Protein AF-A0A257GYL4-F1 (afdb_monomer)

Nearest PDB structures (foldseek):
  7e22-assembly1_A  TM=4.628E-01  e=1.429E-01  Fusarium sp. FN080326
  3wjf-assembly1_B  TM=3.031E-01  e=1.085E-01  Arabidopsis thaliana
  3wje-assembly1_A  TM=2.862E-01  e=1.429E-01  Arabidopsis thaliana
  4ymy-assembly1_A-2  TM=2.656E-01  e=1.686E-01  Arabidopsis thaliana
  4qtq-assembly1_A  TM=5.260E-01  e=4.353E+00  Xanthomonas citri pv. citri str. 306

Structure (mmCIF, N/CA/C/O backbone):
data_AF-A0A257GYL4-F1
#
_entry.id   AF-A0A257GYL4-F1
#
loop_
_atom_site.group_PDB
_atom_site.id
_atom_site.type_symbol
_atom_site.label_atom_id
_atom_site.label_alt_id
_atom_site.label_comp_id
_atom_site.label_asym_id
_atom_site.label_entity_id
_atom_site.label_seq_id
_atom_site.pdbx_PDB_ins_code
_atom_site.Cartn_x
_atom_site.Cartn_y
_atom_site.Cartn_z
_atom_site.occupancy
_atom_site.B_iso_or_equiv
_atom_site.auth_seq_id
_atom_site.auth_comp_id
_atom_site.auth_asym_id
_atom_site.auth_atom_id
_atom_site.pdbx_PDB_model_num
ATOM 1 N N . MET A 1 1 ? 2.154 -8.981 1.157 1.00 51.81 1 MET A N 1
ATOM 2 C CA . MET A 1 1 ? 1.879 -9.555 -0.177 1.00 51.81 1 MET A CA 1
ATOM 3 C C . MET A 1 1 ? 2.506 -8.556 -1.171 1.00 51.81 1 MET A C 1
ATOM 5 O O . MET A 1 1 ? 3.189 -7.657 -0.693 1.00 51.81 1 MET A O 1
ATOM 9 N N . PHE A 1 2 ? 2.448 -8.717 -2.496 1.00 61.22 2 PHE A N 1
ATOM 10 C CA . PHE A 1 2 ? 3.054 -7.752 -3.443 1.00 61.22 2 PHE A CA 1
ATOM 11 C C . PHE A 1 2 ? 2.333 -7.791 -4.805 1.00 61.22 2 PHE A C 1
ATOM 13 O O . PHE A 1 2 ? 2.882 -8.128 -5.851 1.00 61.22 2 PHE A O 1
ATOM 20 N N . LEU A 1 3 ? 1.053 -7.444 -4.732 1.00 56.28 3 LEU A N 1
ATOM 21 C CA . LEU A 1 3 ? -0.034 -7.596 -5.692 1.00 56.28 3 LEU A CA 1
ATOM 22 C C . LEU A 1 3 ? -0.519 -9.047 -5.820 1.00 56.28 3 LEU A C 1
ATOM 24 O O . LEU A 1 3 ? 0.059 -9.884 -6.505 1.00 56.28 3 LEU A O 1
ATOM 28 N N . ASN A 1 4 ? -1.603 -9.282 -5.081 1.00 53.72 4 ASN A N 1
ATOM 29 C CA . ASN A 1 4 ? -2.454 -10.464 -4.960 1.00 53.72 4 ASN A CA 1
ATOM 30 C C . ASN A 1 4 ? -2.608 -11.332 -6.234 1.00 53.72 4 ASN A C 1
ATOM 32 O O . ASN A 1 4 ? -2.743 -10.806 -7.336 1.00 53.72 4 ASN A O 1
ATOM 36 N N . GLU A 1 5 ? -2.692 -12.657 -6.058 1.00 52.56 5 GLU A N 1
ATOM 37 C CA . GLU A 1 5 ? -3.144 -13.616 -7.089 1.00 52.56 5 GLU A CA 1
ATOM 38 C C . GLU A 1 5 ? -4.672 -13.840 -7.062 1.00 52.56 5 GLU A C 1
ATOM 40 O O . GLU A 1 5 ? -5.217 -14.578 -7.880 1.00 52.56 5 GLU A O 1
ATOM 45 N N . SER A 1 6 ? -5.387 -13.214 -6.121 1.00 48.09 6 SER A N 1
ATOM 46 C CA . SER A 1 6 ? -6.843 -13.317 -6.024 1.00 48.09 6 SER A CA 1
ATOM 47 C C . SER A 1 6 ? -7.527 -12.625 -7.215 1.00 48.09 6 SER A C 1
ATOM 49 O O . SER A 1 6 ? -7.267 -11.445 -7.466 1.00 48.09 6 SER A O 1
ATOM 51 N N . PRO A 1 7 ? -8.454 -13.304 -7.917 1.00 49.03 7 PRO A N 1
ATOM 52 C CA . PRO A 1 7 ? -9.047 -12.850 -9.180 1.00 49.03 7 PRO A CA 1
ATOM 53 C C . PRO A 1 7 ? -10.006 -11.648 -9.068 1.00 49.03 7 PRO A C 1
ATOM 55 O O . PRO A 1 7 ? -10.624 -11.276 -10.062 1.00 49.03 7 PRO A O 1
ATOM 58 N N . ILE A 1 8 ? -10.174 -11.050 -7.884 1.00 56.75 8 ILE A N 1
ATOM 59 C CA . ILE A 1 8 ? -11.209 -10.033 -7.625 1.00 56.75 8 ILE A CA 1
ATOM 60 C C . ILE A 1 8 ? -10.707 -8.599 -7.897 1.00 56.75 8 ILE A C 1
ATOM 62 O O . ILE A 1 8 ? -11.512 -7.714 -8.168 1.00 56.75 8 ILE A O 1
ATOM 66 N N . GLY A 1 9 ? -9.391 -8.353 -7.865 1.00 68.31 9 GLY A N 1
ATOM 67 C CA . GLY A 1 9 ? -8.815 -7.016 -8.066 1.00 68.31 9 GLY A CA 1
ATOM 68 C C . GLY A 1 9 ? -8.278 -6.779 -9.482 1.00 68.31 9 GLY A C 1
ATOM 69 O O . GLY A 1 9 ? -7.623 -7.647 -10.056 1.00 68.31 9 GLY A O 1
ATOM 70 N N . LEU A 1 10 ? -8.487 -5.575 -10.029 1.00 82.44 10 LEU A N 1
ATOM 71 C CA . LEU A 1 10 ? -7.956 -5.180 -11.346 1.00 82.44 10 LEU A CA 1
ATOM 72 C C . LEU A 1 10 ? -6.433 -4.991 -11.369 1.00 82.44 10 LEU A C 1
ATOM 74 O O . LEU A 1 10 ? -5.815 -5.089 -12.429 1.00 82.44 10 LEU A O 1
ATOM 78 N N . ASN A 1 11 ? -5.81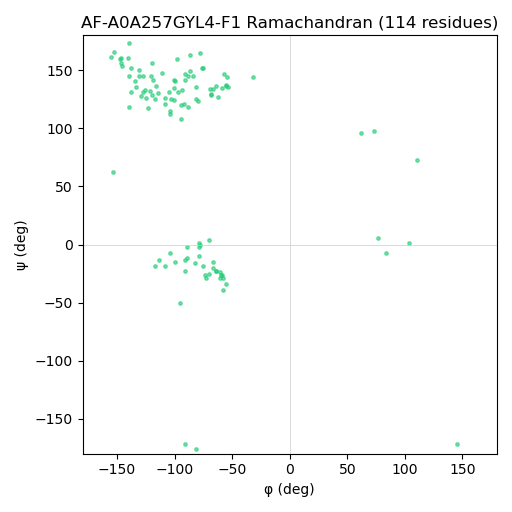7 -4.688 -10.225 1.00 86.19 11 ASN A N 1
ATOM 79 C CA . ASN A 1 11 ? -4.370 -4.522 -10.132 1.00 86.19 11 ASN A CA 1
ATOM 80 C C . ASN A 1 11 ? -3.714 -5.871 -9.840 1.00 86.19 11 ASN A C 1
ATOM 82 O O . AS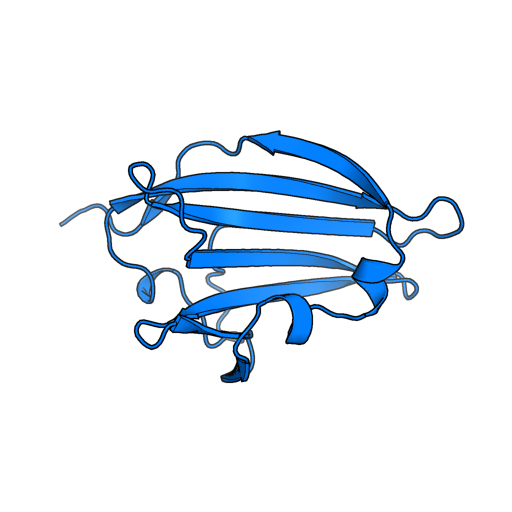N A 1 11 ? -3.942 -6.468 -8.788 1.00 86.19 11 ASN A O 1
ATOM 86 N N . GLN A 1 12 ? -2.866 -6.312 -10.764 1.00 82.25 12 GLN A N 1
ATOM 87 C CA . GLN A 1 12 ? -2.139 -7.574 -10.678 1.00 82.25 12 GLN A CA 1
ATOM 88 C C . GLN A 1 12 ? -0.638 -7.309 -10.695 1.00 82.25 12 GLN A C 1
ATOM 90 O O . GLN A 1 12 ? -0.184 -6.315 -11.264 1.00 82.25 12 GLN A O 1
ATOM 95 N N . LYS A 1 13 ? 0.157 -8.236 -10.154 1.00 83.50 13 LYS A N 1
ATOM 96 C CA . LYS A 1 13 ? 1.625 -8.151 -10.212 1.00 83.50 13 LYS A CA 1
ATOM 97 C C . LYS A 1 13 ? 2.150 -8.014 -11.647 1.00 83.50 13 LYS A C 1
ATOM 99 O O . LYS A 1 13 ? 3.112 -7.293 -11.876 1.00 83.50 13 LYS A O 1
ATOM 104 N N . ALA A 1 14 ? 1.476 -8.633 -12.619 1.00 83.69 14 ALA A N 1
ATOM 105 C CA . ALA A 1 14 ? 1.795 -8.515 -14.045 1.00 83.69 14 ALA A CA 1
ATOM 106 C C . ALA A 1 14 ? 1.564 -7.107 -14.632 1.00 83.69 14 ALA A C 1
ATOM 108 O O . ALA A 1 14 ? 2.040 -6.816 -15.724 1.00 83.69 14 ALA A O 1
ATOM 109 N N . SER A 1 15 ? 0.838 -6.228 -13.931 1.00 85.25 15 SER A N 1
ATOM 110 C CA . SER A 1 15 ? 0.672 -4.822 -14.321 1.00 85.25 15 SER A CA 1
ATOM 111 C C . SER A 1 15 ? 1.882 -3.951 -13.968 1.00 85.25 15 SER A C 1
ATOM 113 O O . SER A 1 15 ? 1.934 -2.796 -14.383 1.00 85.25 15 SER A O 1
ATOM 115 N N . LEU A 1 16 ? 2.835 -4.476 -13.192 1.00 88.31 16 LEU A N 1
ATOM 116 C CA . LEU A 1 16 ? 4.077 -3.788 -12.861 1.00 88.31 16 LEU A CA 1
ATOM 117 C C . LEU A 1 16 ? 5.152 -4.060 -13.910 1.00 88.31 16 LEU A C 1
ATOM 119 O O . LEU A 1 16 ? 5.274 -5.171 -14.428 1.00 88.31 16 LEU A O 1
ATOM 123 N N . SER A 1 17 ? 5.985 -3.052 -14.167 1.00 89.94 17 SER A N 1
ATOM 124 C CA . SER A 1 17 ? 7.188 -3.223 -14.981 1.00 89.94 17 SER A CA 1
ATOM 125 C C . SER A 1 17 ? 8.097 -4.289 -14.357 1.00 89.94 17 SER A C 1
ATOM 127 O O . SER A 1 17 ? 8.328 -4.230 -13.145 1.00 89.94 17 SER A O 1
ATOM 129 N N . PRO A 1 18 ? 8.642 -5.237 -15.139 1.00 91.19 18 PRO A N 1
ATOM 130 C CA . PRO A 1 18 ? 9.577 -6.229 -14.623 1.00 91.19 18 PRO A CA 1
ATOM 131 C C . PRO A 1 18 ? 10.800 -5.592 -13.958 1.00 91.19 18 PRO A C 1
ATOM 133 O O . PRO A 1 18 ? 11.278 -4.542 -14.389 1.00 91.19 18 PRO A O 1
ATOM 136 N N . GLY A 1 19 ? 11.325 -6.243 -12.923 1.00 92.50 19 GLY A N 1
ATOM 137 C CA . GLY A 1 19 ? 12.510 -5.791 -12.205 1.00 92.50 19 GLY A CA 1
ATOM 138 C C . GLY A 1 19 ? 12.469 -6.082 -10.711 1.00 92.50 19 GLY A C 1
ATOM 139 O O . GLY A 1 19 ? 11.597 -6.786 -10.199 1.00 92.50 19 GLY A O 1
ATOM 140 N N . LEU A 1 20 ? 13.449 -5.524 -10.006 1.00 94.62 20 LEU A N 1
ATOM 141 C CA . LEU A 1 20 ? 13.569 -5.632 -8.558 1.00 94.62 20 LEU A CA 1
ATOM 142 C C . LEU A 1 20 ? 12.908 -4.426 -7.891 1.00 94.62 20 LEU A C 1
ATOM 144 O O . LEU A 1 20 ? 13.144 -3.284 -8.286 1.00 94.62 20 LEU A O 1
ATOM 148 N N . TYR A 1 21 ? 12.100 -4.686 -6.874 1.00 95.25 21 TYR A N 1
ATOM 149 C CA . TYR A 1 21 ? 11.340 -3.690 -6.135 1.00 95.25 21 TYR A CA 1
ATOM 150 C C . TYR A 1 21 ? 11.768 -3.704 -4.678 1.00 95.25 21 TYR A C 1
ATOM 152 O O . TYR A 1 21 ? 11.999 -4.764 -4.096 1.00 95.25 21 TYR A O 1
ATOM 160 N N . ARG A 1 22 ? 11.843 -2.517 -4.086 1.00 96.25 22 ARG A N 1
ATOM 161 C CA . ARG A 1 22 ? 11.902 -2.363 -2.633 1.00 96.25 22 ARG A CA 1
ATOM 162 C C . ARG A 1 22 ? 10.509 -2.058 -2.110 1.00 96.25 22 ARG A C 1
ATOM 164 O O . ARG A 1 22 ? 9.664 -1.564 -2.862 1.00 96.25 22 ARG A O 1
ATOM 171 N N . GLY A 1 23 ? 10.297 -2.297 -0.827 1.00 95.88 23 GLY A N 1
ATOM 172 C CA . GLY A 1 23 ? 9.086 -1.844 -0.174 1.00 95.88 23 GLY A CA 1
ATOM 173 C C . GLY A 1 23 ? 9.301 -1.467 1.276 1.00 95.88 23 GLY A C 1
ATOM 174 O O . GLY A 1 23 ? 10.264 -1.902 1.906 1.00 95.88 23 GLY A O 1
ATOM 175 N N . THR A 1 24 ? 8.365 -0.681 1.781 1.00 96.94 24 THR A N 1
ATOM 176 C CA . THR A 1 24 ? 8.266 -0.301 3.186 1.00 96.94 24 THR A CA 1
ATOM 177 C C . THR A 1 24 ? 6.841 -0.575 3.633 1.00 96.94 24 THR A C 1
ATOM 179 O O . THR A 1 24 ? 5.895 -0.145 2.977 1.00 96.94 24 THR A O 1
ATOM 182 N N . ALA A 1 25 ? 6.678 -1.306 4.730 1.00 96.81 25 ALA A N 1
ATOM 183 C CA . ALA A 1 25 ? 5.390 -1.500 5.377 1.00 96.81 25 ALA A CA 1
ATOM 184 C C . ALA A 1 25 ? 5.273 -0.569 6.578 1.00 96.81 25 ALA A C 1
ATOM 186 O O . ALA A 1 25 ? 6.103 -0.621 7.478 1.00 96.81 25 ALA A O 1
ATOM 187 N N . THR A 1 26 ? 4.223 0.240 6.610 1.00 96.94 26 THR A N 1
ATOM 188 C CA . THR A 1 26 ? 3.864 1.060 7.765 1.00 96.94 26 THR A CA 1
ATOM 189 C C . THR A 1 26 ? 2.697 0.402 8.486 1.00 96.94 26 THR A C 1
ATOM 191 O O . THR A 1 26 ? 1.665 0.117 7.873 1.00 96.94 26 THR A O 1
ATOM 194 N N . VAL A 1 27 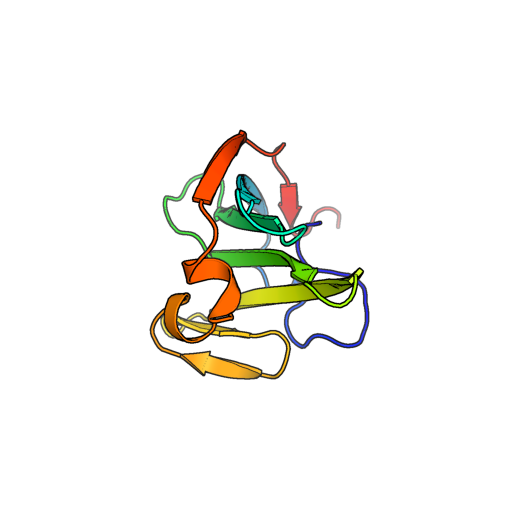? 2.864 0.141 9.780 1.00 96.12 27 VAL A N 1
ATOM 195 C CA . VAL A 1 27 ? 1.825 -0.430 10.641 1.00 96.12 27 VAL A CA 1
ATOM 196 C C . VAL A 1 27 ? 1.134 0.695 11.394 1.00 96.12 27 VAL A C 1
ATOM 198 O O . VAL A 1 27 ? 1.782 1.543 12.009 1.00 96.12 27 VAL A O 1
ATOM 201 N N . TYR A 1 28 ? -0.192 0.675 11.365 1.00 95.62 28 TYR A N 1
ATOM 202 C CA . TYR A 1 28 ? -1.060 1.635 12.023 1.00 95.62 28 TYR A CA 1
ATOM 203 C C . TYR A 1 28 ? -1.971 0.933 13.024 1.00 95.62 28 TYR A C 1
ATOM 205 O O . TYR A 1 28 ? -2.454 -0.170 12.763 1.00 95.62 28 TYR A O 1
ATOM 213 N N . ALA A 1 29 ? -2.269 1.598 14.136 1.00 95.12 29 ALA A N 1
ATOM 214 C CA . ALA A 1 29 ? -3.274 1.139 15.087 1.00 95.12 29 ALA A CA 1
ATOM 215 C C . ALA A 1 29 ? -4.001 2.302 15.764 1.00 95.12 29 ALA A C 1
ATOM 217 O O . ALA A 1 29 ? -3.485 3.419 15.876 1.00 95.12 29 ALA A O 1
ATOM 218 N N . SER A 1 30 ? -5.207 2.016 16.240 1.00 92.44 30 SER A N 1
ATOM 219 C CA . SER A 1 30 ? -5.945 2.887 17.148 1.00 92.44 30 SER A CA 1
ATOM 220 C C . SER A 1 30 ? -5.499 2.647 18.594 1.00 92.44 30 SER A C 1
ATOM 222 O O . SER A 1 30 ? -5.210 1.516 18.977 1.00 92.44 30 SER A O 1
ATOM 224 N N . SER A 1 31 ? -5.469 3.700 19.419 1.00 90.25 31 SER A N 1
ATOM 225 C CA . SER A 1 31 ? -5.339 3.551 20.880 1.00 90.25 31 SER A CA 1
ATOM 226 C C . SER A 1 31 ? -6.672 3.246 21.568 1.00 90.25 31 SER A C 1
ATOM 228 O O . SER A 1 31 ? -6.676 2.803 22.711 1.00 90.25 31 SER A O 1
ATOM 230 N N . GLU A 1 32 ? -7.789 3.476 20.874 1.00 90.19 32 GLU A N 1
ATOM 231 C CA . GLU A 1 32 ? -9.139 3.446 21.450 1.00 90.19 32 GLU A CA 1
ATOM 232 C C . GLU A 1 32 ? -9.949 2.225 21.004 1.00 90.19 32 GLU A C 1
ATOM 234 O O . GLU A 1 32 ? -10.965 1.883 21.606 1.00 90.19 32 GLU A O 1
ATOM 239 N N . THR A 1 33 ? -9.533 1.572 19.918 1.00 87.50 33 THR A N 1
ATOM 240 C CA . THR A 1 33 ? -10.281 0.482 19.285 1.00 87.50 33 THR A CA 1
ATOM 241 C C . THR A 1 33 ? -9.353 -0.638 18.825 1.00 87.50 33 THR A C 1
ATOM 243 O O . THR A 1 33 ? -8.133 -0.509 18.854 1.00 87.50 33 THR A O 1
ATOM 246 N N . VAL A 1 34 ? -9.938 -1.742 18.3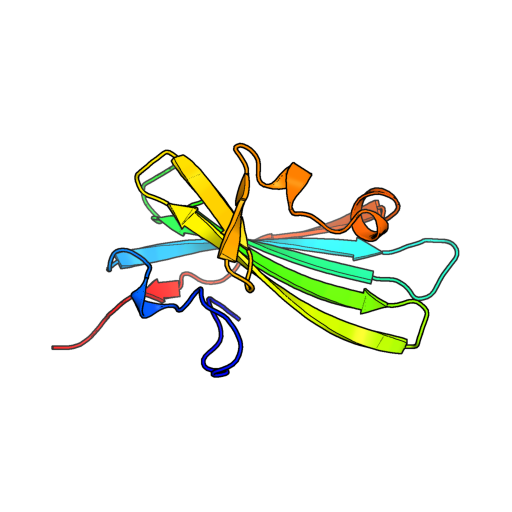57 1.00 86.31 34 VAL A N 1
ATOM 247 C CA . VAL A 1 34 ? -9.198 -2.875 17.773 1.00 86.31 34 VAL A CA 1
ATOM 248 C C . VAL A 1 34 ? -8.756 -2.640 16.323 1.00 86.31 34 VAL A C 1
ATOM 250 O O . VAL A 1 34 ? -8.115 -3.516 15.737 1.00 86.31 34 VAL A O 1
ATOM 253 N N . ALA A 1 35 ? -9.106 -1.490 15.734 1.00 91.38 35 ALA A N 1
ATOM 254 C CA . ALA A 1 35 ? -8.784 -1.190 14.349 1.00 91.38 35 ALA A CA 1
ATOM 255 C C . ALA A 1 35 ? -7.273 -1.035 14.149 1.00 91.38 35 ALA A C 1
ATOM 257 O O . ALA A 1 35 ? -6.582 -0.330 14.895 1.00 91.38 35 ALA A O 1
ATOM 258 N N . SER A 1 36 ? -6.771 -1.674 13.100 1.00 94.62 36 SER A N 1
ATOM 259 C CA . SER A 1 36 ? -5.376 -1.584 12.686 1.00 94.62 36 SER A CA 1
ATOM 260 C C . SER A 1 36 ? -5.258 -1.708 11.176 1.00 94.62 36 SER A C 1
ATOM 262 O O . SER A 1 36 ? -6.165 -2.191 10.495 1.00 94.62 36 SER A O 1
ATOM 264 N N . ALA A 1 37 ? -4.141 -1.244 10.631 1.00 95.38 37 ALA A N 1
ATOM 265 C CA . ALA A 1 37 ? -3.865 -1.366 9.213 1.00 95.38 37 ALA A CA 1
ATOM 266 C C . ALA A 1 37 ? -2.375 -1.577 8.957 1.00 95.38 37 ALA A C 1
ATOM 268 O O . ALA A 1 37 ? -1.525 -1.141 9.728 1.00 95.38 37 ALA A O 1
ATOM 269 N N . VAL A 1 38 ? -2.061 -2.215 7.837 1.00 95.44 38 VAL A N 1
ATOM 270 C CA . VAL A 1 38 ? -0.709 -2.286 7.287 1.00 95.44 38 VAL A CA 1
ATOM 271 C C . VAL A 1 38 ? -0.763 -1.738 5.872 1.00 95.44 38 VAL A C 1
ATOM 273 O O . VAL A 1 38 ? -1.448 -2.304 5.021 1.00 95.44 38 VAL A O 1
ATOM 276 N N . LEU A 1 39 ? -0.041 -0.646 5.628 1.00 95.38 39 LEU A N 1
ATOM 277 C CA . LEU A 1 39 ? 0.145 -0.053 4.307 1.00 95.38 39 LEU A CA 1
ATOM 278 C C . LEU A 1 39 ? 1.548 -0.410 3.817 1.00 95.38 39 LEU A C 1
ATOM 280 O O . LEU A 1 39 ? 2.533 0.053 4.386 1.00 95.38 39 LEU A O 1
ATOM 284 N N . ALA A 1 40 ? 1.648 -1.239 2.787 1.00 95.75 40 ALA A N 1
ATOM 285 C CA . ALA A 1 40 ? 2.914 -1.598 2.168 1.00 95.75 40 ALA A CA 1
ATOM 286 C C . ALA A 1 40 ? 3.077 -0.855 0.845 1.00 95.75 40 ALA A C 1
ATOM 288 O O . ALA A 1 40 ? 2.325 -1.076 -0.102 1.00 95.75 40 ALA A O 1
ATOM 289 N N . GLU A 1 41 ? 4.071 0.017 0.783 1.00 95.94 41 GLU A N 1
ATOM 290 C CA . GLU A 1 41 ? 4.409 0.807 -0.392 1.00 95.94 41 GLU A CA 1
ATOM 291 C C . GLU A 1 41 ? 5.586 0.170 -1.114 1.00 95.94 41 GLU A C 1
ATOM 293 O O . GLU A 1 41 ? 6.578 -0.201 -0.489 1.00 95.94 41 GLU A O 1
ATOM 298 N N . PHE A 1 42 ? 5.495 0.062 -2.436 1.00 95.81 42 PHE A N 1
ATOM 299 C CA . PHE A 1 42 ? 6.521 -0.547 -3.264 1.00 95.81 42 PHE A CA 1
ATOM 300 C C . PHE A 1 42 ? 6.878 0.327 -4.455 1.00 95.81 42 PHE A C 1
ATOM 302 O O . PHE A 1 42 ? 6.023 0.958 -5.080 1.00 95.81 42 PHE A O 1
ATOM 309 N N . GLY A 1 43 ? 8.154 0.286 -4.818 1.00 95.94 43 GLY A N 1
ATOM 310 C CA . GLY A 1 43 ? 8.691 0.976 -5.980 1.00 95.94 43 GLY A CA 1
ATOM 311 C C . GLY A 1 43 ? 9.930 0.279 -6.537 1.00 95.94 43 GLY A C 1
ATOM 312 O O . GLY A 1 43 ? 10.520 -0.563 -5.846 1.00 95.94 43 GLY A O 1
ATOM 313 N N . PRO A 1 44 ? 10.356 0.618 -7.767 1.00 95.19 44 PRO A N 1
ATOM 314 C CA . PRO A 1 44 ? 11.588 0.093 -8.341 1.00 95.19 44 PRO A CA 1
ATOM 315 C C . PRO A 1 44 ? 12.776 0.324 -7.402 1.00 95.19 44 PRO A C 1
ATOM 317 O O . PRO A 1 44 ? 12.956 1.425 -6.880 1.00 95.19 44 PRO A O 1
ATOM 320 N N . ALA A 1 45 ? 13.618 -0.694 -7.213 1.00 95.12 45 ALA A N 1
ATOM 321 C CA . ALA A 1 45 ? 14.721 -0.659 -6.251 1.00 95.12 45 ALA A CA 1
ATOM 322 C C . ALA A 1 45 ? 15.718 0.489 -6.504 1.00 95.12 45 ALA A C 1
ATOM 324 O O . ALA A 1 45 ? 16.303 1.006 -5.556 1.00 95.12 45 ALA A O 1
ATOM 325 N N . THR A 1 46 ? 15.874 0.919 -7.759 1.00 92.44 46 THR A N 1
ATOM 326 C CA . THR A 1 46 ? 16.770 2.010 -8.176 1.00 92.44 46 THR A CA 1
ATOM 327 C C . THR A 1 46 ? 16.115 3.397 -8.191 1.00 92.44 46 THR A C 1
ATOM 329 O O . THR A 1 46 ? 16.825 4.391 -8.317 1.00 92.44 46 THR A O 1
ATOM 332 N N . GLY A 1 47 ? 14.783 3.489 -8.097 1.00 88.25 47 GLY A N 1
ATOM 333 C CA . GLY A 1 47 ? 14.044 4.760 -8.158 1.00 88.25 47 GLY A CA 1
ATOM 334 C C . GLY A 1 47 ? 13.834 5.386 -6.781 1.00 88.25 47 GLY A C 1
ATOM 335 O O . GLY A 1 47 ? 14.340 4.872 -5.799 1.00 88.25 47 GLY A O 1
ATOM 336 N N . SER A 1 48 ? 13.044 6.452 -6.655 1.00 87.06 48 SER A N 1
ATOM 337 C CA . SER A 1 48 ? 12.483 6.932 -5.368 1.00 87.06 48 SER A CA 1
ATOM 338 C C . SER A 1 48 ? 10.958 6.786 -5.302 1.00 87.06 48 SER A C 1
ATOM 340 O O . SER A 1 48 ? 10.366 6.888 -4.234 1.00 87.06 48 SER A O 1
ATOM 342 N N . GLU A 1 49 ? 10.332 6.521 -6.445 1.00 93.06 49 GLU A N 1
ATOM 343 C CA . GLU A 1 49 ? 8.890 6.568 -6.632 1.00 93.06 49 GLU A CA 1
ATOM 344 C C . GLU A 1 49 ? 8.186 5.296 -6.153 1.00 93.06 49 GLU A C 1
ATOM 346 O O . GLU A 1 49 ? 8.611 4.184 -6.467 1.00 93.06 49 GLU A O 1
ATOM 351 N N . VAL A 1 50 ? 7.072 5.478 -5.442 1.00 95.50 50 VAL A N 1
ATOM 352 C CA . VAL A 1 50 ? 6.116 4.412 -5.132 1.00 95.50 50 VAL A CA 1
ATOM 353 C C . VAL A 1 50 ? 5.196 4.216 -6.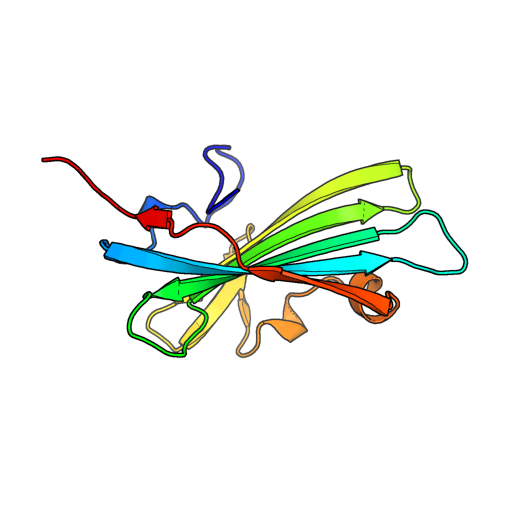335 1.00 95.50 50 VAL A C 1
ATOM 355 O O . VAL A 1 50 ? 4.555 5.159 -6.802 1.00 95.50 50 VAL A O 1
ATOM 358 N N . THR A 1 51 ? 5.121 2.984 -6.828 1.00 95.38 51 THR A N 1
ATOM 359 C CA . THR A 1 51 ? 4.323 2.604 -8.004 1.00 95.38 51 THR A CA 1
ATOM 360 C C . THR A 1 51 ? 3.215 1.610 -7.673 1.00 95.38 51 THR A C 1
ATOM 362 O O . THR A 1 51 ? 2.279 1.464 -8.453 1.00 95.38 51 THR A O 1
ATOM 365 N N . ALA A 1 52 ? 3.297 0.927 -6.531 1.00 95.38 52 ALA A N 1
ATOM 366 C CA . ALA A 1 52 ? 2.259 0.030 -6.042 1.00 95.38 52 ALA A CA 1
ATOM 367 C C . ALA A 1 52 ? 2.093 0.180 -4.537 1.00 95.38 52 ALA A C 1
ATOM 369 O O . ALA A 1 52 ? 3.075 0.365 -3.822 1.00 95.38 52 ALA A O 1
ATOM 370 N N . VAL A 1 53 ? 0.860 0.045 -4.064 1.00 95.31 53 VAL A N 1
ATOM 371 C CA . VAL A 1 53 ? 0.548 0.024 -2.638 1.00 95.31 53 VAL A CA 1
ATOM 372 C C . VAL A 1 53 ? -0.395 -1.126 -2.347 1.00 95.31 53 VAL A C 1
ATOM 374 O O . VAL A 1 53 ? -1.366 -1.347 -3.068 1.00 95.31 53 VAL A O 1
ATOM 377 N N . GLU A 1 54 ? -0.118 -1.856 -1.280 1.00 93.00 54 GLU A N 1
ATOM 378 C CA . GLU A 1 54 ? -1.056 -2.786 -0.675 1.00 93.00 54 GLU A CA 1
ATOM 379 C C . GLU A 1 54 ? -1.510 -2.267 0.672 1.00 93.00 54 GLU A C 1
ATOM 381 O O . GLU A 1 54 ? -0.755 -1.635 1.405 1.00 93.00 54 GLU A O 1
ATOM 386 N N . LEU A 1 55 ? -2.744 -2.589 1.012 1.00 93.19 55 LEU A N 1
ATOM 387 C CA . LEU A 1 55 ? -3.363 -2.162 2.238 1.00 93.19 55 LEU A CA 1
ATOM 388 C C . LEU A 1 55 ? -4.178 -3.312 2.812 1.00 93.19 55 LEU A C 1
ATOM 390 O O . LEU A 1 55 ? -5.130 -3.779 2.189 1.00 93.19 55 LEU A O 1
ATOM 394 N N . LEU A 1 56 ? -3.804 -3.750 4.008 1.00 92.75 56 LEU A N 1
ATOM 395 C CA . LEU A 1 56 ? -4.582 -4.681 4.812 1.00 92.75 56 LEU A CA 1
ATOM 396 C C . LEU A 1 56 ? -5.175 -3.918 5.993 1.00 92.75 56 LEU A C 1
ATOM 398 O O . LEU A 1 56 ? -4.435 -3.271 6.727 1.00 92.75 56 LEU A O 1
ATOM 402 N N . ILE A 1 57 ? -6.487 -3.996 6.178 1.00 91.88 57 ILE A N 1
ATOM 403 C CA . ILE A 1 57 ? -7.217 -3.307 7.244 1.00 91.88 57 ILE A CA 1
ATOM 404 C C . ILE A 1 57 ? -7.901 -4.357 8.104 1.00 91.88 57 ILE A C 1
ATOM 406 O O . ILE A 1 57 ? -8.629 -5.201 7.582 1.00 91.88 57 ILE A O 1
ATOM 410 N N . HIS A 1 58 ? -7.703 -4.274 9.410 1.00 92.19 58 HIS A N 1
ATOM 411 C CA . HIS A 1 58 ? -8.548 -4.922 10.397 1.00 92.19 58 HIS A CA 1
ATOM 412 C C . HIS A 1 58 ? -9.600 -3.915 10.865 1.00 92.19 58 HIS A C 1
ATOM 414 O O . HIS A 1 58 ? -9.275 -2.923 11.520 1.00 92.19 58 HIS A O 1
ATOM 420 N N . GLY A 1 59 ? -10.845 -4.131 10.441 1.00 89.19 59 GLY A N 1
ATOM 421 C CA . GLY A 1 59 ? -11.970 -3.237 10.696 1.00 89.19 59 GLY A CA 1
ATOM 422 C C . GLY A 1 59 ? -12.539 -3.369 12.108 1.00 89.19 59 GLY A C 1
ATOM 423 O O . GLY A 1 59 ? -12.300 -4.344 12.819 1.00 89.19 59 GLY A O 1
ATOM 424 N N . LEU A 1 60 ? -13.349 -2.385 12.510 1.00 87.31 60 LEU A N 1
ATOM 425 C CA . LEU A 1 60 ? -14.054 -2.389 13.803 1.00 87.31 60 LEU A CA 1
ATOM 426 C C . LEU A 1 60 ? -15.082 -3.520 13.933 1.00 87.31 60 LEU A C 1
ATOM 428 O O . LEU A 1 60 ? -15.435 -3.920 15.038 1.00 87.31 60 LEU A O 1
ATOM 432 N N . ASP A 1 61 ? -15.556 -4.033 12.804 1.00 87.50 61 ASP A N 1
ATOM 433 C CA . ASP A 1 61 ? -16.445 -5.188 12.705 1.00 87.50 61 ASP A CA 1
ATOM 434 C C . ASP A 1 61 ? -15.711 -6.534 12.856 1.00 87.50 61 ASP A C 1
ATOM 436 O O . ASP A 1 61 ? -16.337 -7.590 12.769 1.00 87.50 61 ASP A O 1
ATOM 440 N N . GLY A 1 62 ? -14.391 -6.508 13.074 1.00 84.88 62 GLY A N 1
ATOM 441 C CA . GLY A 1 62 ? -13.532 -7.691 13.116 1.00 84.88 62 GLY A CA 1
ATOM 442 C C . GLY A 1 62 ? -13.212 -8.269 11.733 1.00 84.88 62 GLY A C 1
ATOM 443 O O . GLY A 1 62 ? -12.600 -9.334 11.639 1.00 84.88 62 GLY A O 1
ATOM 444 N N . GLY A 1 63 ? -13.627 -7.598 10.654 1.00 88.75 63 GLY A N 1
ATOM 445 C CA . GLY A 1 63 ? -13.340 -7.996 9.284 1.00 88.75 63 GLY A CA 1
ATOM 446 C C . GLY A 1 63 ? -11.899 -7.690 8.876 1.00 88.75 63 GLY A C 1
ATOM 447 O O . GLY A 1 63 ? -11.281 -6.740 9.356 1.00 88.75 63 GLY A O 1
ATOM 448 N N . LEU A 1 64 ? -11.368 -8.487 7.945 1.00 89.00 64 LEU A N 1
ATOM 449 C CA . LEU A 1 64 ? -10.096 -8.214 7.276 1.00 89.00 64 LEU A CA 1
ATOM 450 C C . LEU A 1 64 ? -10.351 -7.811 5.827 1.00 89.00 64 LEU A C 1
ATOM 452 O O . LEU A 1 64 ? -10.903 -8.581 5.040 1.00 89.00 64 LEU A O 1
ATOM 456 N N . TYR A 1 65 ? -9.906 -6.612 5.471 1.00 87.94 65 TYR A N 1
ATOM 457 C CA . TYR A 1 65 ? -10.107 -6.020 4.158 1.00 87.94 65 TYR A CA 1
ATOM 458 C C . TYR A 1 65 ? -8.768 -5.798 3.475 1.00 87.94 65 TYR A C 1
ATOM 460 O O . TYR A 1 65 ? -7.897 -5.117 4.009 1.00 87.94 65 TYR A O 1
ATOM 468 N N . TYR A 1 66 ? -8.616 -6.344 2.273 1.00 89.12 66 TYR A N 1
ATOM 469 C CA . TYR A 1 66 ? -7.450 -6.104 1.433 1.00 89.12 66 TYR A CA 1
ATOM 470 C C . TYR A 1 66 ? -7.815 -5.151 0.296 1.00 89.12 66 TYR A C 1
ATOM 472 O O . TYR A 1 66 ? -8.806 -5.358 -0.405 1.00 89.12 66 TYR A O 1
ATOM 480 N N . ARG A 1 67 ? -6.989 -4.128 0.098 1.00 90.25 67 ARG A N 1
ATOM 481 C CA . ARG A 1 67 ? -7.049 -3.199 -1.030 1.00 90.25 67 ARG A CA 1
ATOM 482 C C . ARG A 1 67 ? -5.659 -3.066 -1.630 1.00 90.25 67 ARG A C 1
ATOM 484 O O . ARG A 1 67 ? -4.651 -3.190 -0.939 1.00 90.25 67 ARG A O 1
ATOM 491 N N . ASN A 1 68 ? -5.599 -2.802 -2.922 1.00 92.19 68 ASN A N 1
ATOM 492 C CA . ASN A 1 68 ? -4.357 -2.505 -3.607 1.00 92.19 68 ASN A CA 1
ATOM 493 C C . ASN A 1 68 ? -4.532 -1.356 -4.591 1.00 92.19 68 ASN A C 1
ATOM 495 O O . ASN A 1 68 ? -5.611 -1.121 -5.135 1.00 92.19 68 ASN A O 1
ATOM 499 N N . PHE A 1 69 ? -3.438 -0.646 -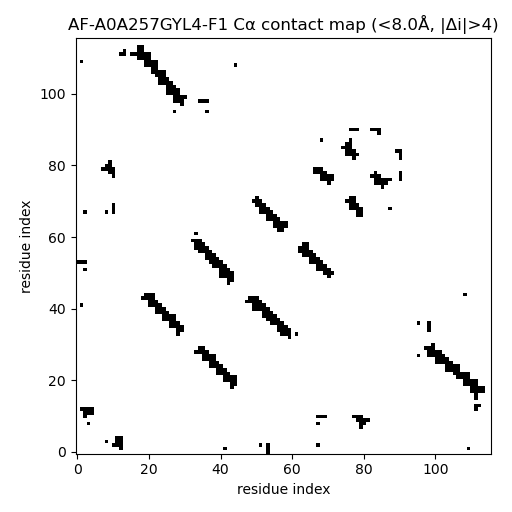4.817 1.00 94.25 69 PHE A N 1
ATOM 500 C CA . PHE A 1 69 ? -3.402 0.549 -5.634 1.00 94.25 69 PHE A CA 1
ATOM 501 C C . PHE A 1 69 ? -2.201 0.479 -6.562 1.00 94.25 69 PHE A C 1
ATOM 503 O O . PHE A 1 69 ? -1.123 0.024 -6.174 1.00 94.25 69 PHE A O 1
ATOM 510 N N . LEU A 1 70 ? -2.390 0.935 -7.792 1.00 95.06 70 LEU A N 1
ATOM 511 C CA . LEU A 1 70 ? -1.352 0.955 -8.809 1.00 95.06 70 LEU A CA 1
ATOM 512 C C . LEU A 1 70 ? -1.241 2.359 -9.386 1.00 95.06 70 LEU A C 1
ATOM 514 O O . LEU A 1 70 ? -2.248 2.943 -9.789 1.00 95.06 70 LEU A O 1
ATOM 518 N N . LYS A 1 71 ? -0.017 2.876 -9.460 1.00 95.81 71 LYS A N 1
ATOM 519 C CA . LYS A 1 71 ? 0.266 4.097 -10.202 1.00 95.81 71 LYS A CA 1
ATOM 520 C C . LYS A 1 71 ? 0.372 3.764 -11.685 1.00 95.81 71 LYS A C 1
ATOM 522 O O . LYS A 1 71 ? 1.144 2.897 -12.090 1.00 95.81 71 LYS A O 1
ATOM 527 N N . LEU A 1 72 ? -0.443 4.425 -12.489 1.00 94.00 72 LEU A N 1
ATOM 528 C CA . LEU A 1 72 ? -0.522 4.228 -13.927 1.00 94.00 72 LEU A CA 1
ATOM 529 C C . LEU A 1 72 ? 0.515 5.100 -14.661 1.00 94.00 72 LEU A C 1
ATOM 531 O O . LEU A 1 72 ? 1.011 6.073 -14.090 1.00 94.00 72 LEU A O 1
ATOM 535 N N . PRO A 1 73 ? 0.821 4.811 -15.942 1.00 91.81 73 PRO A N 1
ATOM 536 C CA . PRO A 1 73 ? 1.755 5.618 -16.736 1.00 91.81 73 PRO A CA 1
ATOM 537 C C . PRO A 1 73 ? 1.339 7.087 -16.916 1.00 91.81 73 PRO A C 1
ATOM 539 O O . PRO A 1 73 ? 2.191 7.938 -17.149 1.00 91.81 73 PRO A O 1
ATOM 542 N N . ASP A 1 74 ? 0.041 7.387 -16.802 1.00 94.31 74 ASP A N 1
ATOM 543 C CA . ASP A 1 74 ? -0.506 8.753 -16.822 1.00 94.31 74 ASP 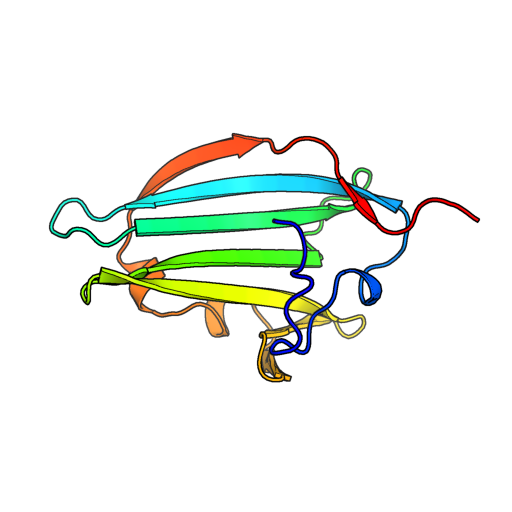A CA 1
ATOM 544 C C . ASP A 1 74 ? -0.310 9.499 -15.483 1.00 94.31 74 ASP A C 1
ATOM 546 O O . ASP A 1 74 ? -0.695 10.660 -15.353 1.00 94.31 74 ASP A O 1
ATOM 550 N N . GLY A 1 75 ? 0.305 8.848 -14.489 1.00 93.56 75 GLY A N 1
ATOM 551 C CA . GLY A 1 75 ? 0.570 9.386 -13.159 1.00 93.56 75 GLY A CA 1
ATOM 552 C C . GLY A 1 75 ? -0.599 9.264 -12.181 1.00 93.56 75 GLY A C 1
ATOM 553 O O . GLY A 1 75 ? -0.405 9.540 -10.995 1.00 93.56 75 GLY A O 1
ATOM 554 N N . MET A 1 76 ? -1.782 8.831 -12.630 1.00 97.19 76 MET A N 1
ATOM 555 C CA . MET A 1 76 ? -2.935 8.606 -11.759 1.00 97.19 76 MET A CA 1
ATOM 556 C C . MET A 1 76 ? -2.783 7.311 -10.961 1.00 97.19 76 MET A C 1
ATOM 558 O O . MET A 1 76 ? -2.170 6.342 -11.405 1.00 97.19 76 MET A O 1
ATOM 562 N N . TRP A 1 77 ? -3.405 7.268 -9.791 1.00 97.12 77 TRP A N 1
ATOM 563 C CA . TRP A 1 77 ? -3.573 6.055 -9.003 1.00 97.12 77 TRP A CA 1
ATOM 564 C C . TRP A 1 77 ? -4.875 5.368 -9.371 1.00 97.12 77 TRP A C 1
ATOM 566 O O . TRP A 1 77 ? -5.876 6.046 -9.577 1.00 97.12 77 TRP A O 1
ATOM 576 N N . ARG A 1 78 ? -4.865 4.035 -9.425 1.00 95.62 78 ARG A N 1
ATOM 577 C CA . ARG A 1 78 ? -6.056 3.203 -9.604 1.00 95.62 78 ARG A CA 1
ATOM 578 C C . ARG A 1 78 ? -6.218 2.236 -8.441 1.00 95.62 78 ARG A C 1
ATOM 580 O O . ARG A 1 78 ? -5.253 1.550 -8.108 1.00 95.62 78 ARG A O 1
ATOM 587 N N . ASP A 1 79 ? -7.410 2.136 -7.868 1.00 93.94 79 ASP A N 1
ATOM 588 C CA . ASP A 1 79 ? -7.715 1.175 -6.803 1.00 93.94 79 ASP A CA 1
ATOM 589 C C . ASP A 1 79 ? -8.017 -0.245 -7.332 1.00 93.94 79 ASP A C 1
ATOM 591 O O . ASP A 1 79 ? -7.905 -0.529 -8.529 1.00 93.94 79 ASP A O 1
ATOM 595 N N . SER A 1 80 ? -8.390 -1.160 -6.432 1.00 89.50 80 SER A N 1
ATOM 596 C CA . SER A 1 80 ? -8.716 -2.551 -6.768 1.00 89.50 80 SER A CA 1
ATOM 597 C C . SER A 1 80 ? -9.940 -2.703 -7.678 1.00 89.50 80 SER A C 1
ATOM 599 O O . SER A 1 80 ? -10.043 -3.724 -8.360 1.00 89.50 80 SER A O 1
ATOM 601 N N . PHE A 1 81 ? -10.838 -1.714 -7.706 1.00 89.62 81 PHE A N 1
ATOM 602 C CA . PHE A 1 81 ? -12.113 -1.743 -8.431 1.00 89.62 81 PHE A CA 1
ATOM 603 C C . PHE A 1 81 ? -12.098 -0.911 -9.720 1.00 89.62 81 PHE A C 1
ATOM 605 O O . PHE A 1 81 ? -13.024 -0.997 -10.523 1.00 89.62 81 PHE A O 1
ATOM 612 N N . GLY A 1 82 ? -11.024 -0.160 -9.962 1.00 91.69 82 GLY A N 1
ATOM 613 C CA . GLY A 1 82 ? -10.805 0.603 -11.185 1.00 91.69 82 GLY A CA 1
ATOM 614 C C . GLY A 1 82 ? -11.049 2.100 -11.055 1.00 91.69 82 GLY A C 1
ATOM 615 O O . GLY A 1 82 ? -10.872 2.807 -12.051 1.00 91.69 82 GLY A O 1
ATOM 616 N N . GLU A 1 83 ? -11.404 2.596 -9.869 1.00 95.31 83 GLU A N 1
ATOM 617 C CA . GLU A 1 83 ? -11.496 4.030 -9.619 1.00 95.31 83 GLU A CA 1
ATOM 618 C C . GLU A 1 83 ? -10.113 4.666 -9.761 1.00 95.31 83 GLU A C 1
ATOM 620 O O . GLU A 1 83 ? -9.118 4.112 -9.292 1.00 95.31 83 GLU A O 1
ATOM 625 N N . LYS A 1 84 ? -10.050 5.828 -10.426 1.00 97.12 84 LYS A N 1
ATOM 626 C CA . LYS A 1 84 ? -8.811 6.572 -10.650 1.00 97.12 84 LYS A CA 1
ATOM 627 C C . LYS A 1 84 ? -8.824 7.926 -9.955 1.00 97.12 84 LYS A C 1
ATOM 629 O O . LYS A 1 84 ? -9.786 8.673 -10.100 1.00 97.12 84 LYS A O 1
ATOM 634 N N . GLN A 1 85 ? -7.717 8.287 -9.312 1.00 97.88 85 GLN A N 1
ATOM 635 C CA . GLN A 1 85 ? -7.519 9.598 -8.685 1.00 97.88 85 GLN A CA 1
ATOM 636 C C . GLN A 1 85 ? -6.094 10.116 -8.905 1.00 97.88 85 GLN A C 1
ATOM 638 O O . GLN A 1 85 ? -5.174 9.353 -9.194 1.00 97.88 85 GLN A O 1
ATOM 643 N N . PHE A 1 86 ? -5.888 11.425 -8.756 1.00 96.25 86 PHE A N 1
ATOM 644 C CA . PHE A 1 86 ? -4.562 12.039 -8.918 1.00 96.25 86 PHE A CA 1
ATOM 645 C C . PHE A 1 86 ? -3.616 11.739 -7.754 1.00 96.25 86 PHE A C 1
ATOM 647 O O . PHE A 1 86 ? -2.399 11.732 -7.929 1.00 96.25 86 PHE A O 1
ATOM 654 N N . SER A 1 87 ? -4.159 11.481 -6.567 1.00 94.75 87 SER A N 1
ATOM 655 C CA . SER A 1 87 ? -3.376 11.158 -5.379 1.00 94.75 87 SER A CA 1
ATOM 656 C C . SER A 1 87 ? -3.864 9.868 -4.737 1.00 94.75 87 SER A C 1
ATOM 658 O O . SER A 1 87 ? -5.062 9.588 -4.707 1.00 94.75 87 SER A O 1
ATOM 660 N N . LEU A 1 88 ? -2.929 9.098 -4.180 1.00 93.56 88 LEU A N 1
ATOM 661 C CA . LEU A 1 88 ? -3.250 7.886 -3.431 1.00 93.56 88 LEU A CA 1
ATOM 662 C C . LEU A 1 88 ? -4.179 8.187 -2.247 1.00 93.56 88 LEU A C 1
ATOM 664 O O . LEU A 1 88 ? -5.119 7.440 -2.009 1.00 93.56 88 LEU A O 1
ATOM 668 N N . GLY A 1 89 ? -3.965 9.310 -1.553 1.00 92.94 89 GLY A N 1
ATOM 669 C CA . GLY A 1 89 ? -4.770 9.709 -0.395 1.00 92.94 89 GLY A CA 1
ATOM 670 C C . GLY A 1 89 ? -6.264 9.876 -0.689 1.00 92.94 89 GLY A C 1
ATOM 671 O O . GLY A 1 89 ? -7.070 9.675 0.208 1.00 92.94 89 GLY A O 1
ATOM 672 N N . GLN A 1 90 ? -6.647 10.175 -1.935 1.00 93.75 90 GLN A N 1
ATOM 673 C CA . GLN A 1 90 ? -8.057 10.246 -2.346 1.00 93.75 90 GLN A CA 1
ATOM 674 C C . GLN A 1 90 ? -8.717 8.870 -2.507 1.00 93.75 90 GLN A C 1
ATOM 676 O O . GLN A 1 90 ? -9.939 8.792 -2.525 1.00 93.75 90 GLN A O 1
ATOM 681 N N . LEU A 1 91 ? -7.924 7.805 -2.646 1.00 94.06 91 LEU A N 1
ATOM 682 C CA . LEU A 1 91 ? -8.398 6.421 -2.736 1.00 94.06 91 LEU A CA 1
ATOM 683 C C . LEU A 1 91 ? -8.283 5.678 -1.400 1.00 94.06 91 LEU A C 1
ATOM 685 O O . LEU A 1 91 ? -8.843 4.588 -1.246 1.00 94.06 91 LEU A O 1
ATOM 689 N N . LEU A 1 92 ? -7.525 6.225 -0.444 1.00 91.62 92 LEU A N 1
ATOM 690 C CA . LEU A 1 92 ? -7.377 5.597 0.858 1.00 91.62 92 LEU A CA 1
ATOM 691 C C . LEU A 1 92 ? -8.700 5.683 1.635 1.00 91.62 92 LEU A C 1
ATOM 693 O O . LEU A 1 92 ? -9.313 6.750 1.691 1.00 91.62 92 LEU A O 1
ATOM 697 N N . PRO A 1 93 ? -9.142 4.575 2.252 1.00 86.75 93 PRO A N 1
ATOM 698 C CA . PRO A 1 93 ? -10.271 4.598 3.171 1.00 86.75 93 PRO A CA 1
ATOM 699 C C . PRO A 1 93 ? -10.053 5.614 4.299 1.00 86.75 93 PRO A C 1
ATOM 701 O O . PRO A 1 93 ? -8.959 5.695 4.868 1.00 86.75 93 PRO A O 1
ATOM 704 N N . ALA A 1 94 ? -11.102 6.370 4.634 1.00 84.88 94 ALA A N 1
ATOM 705 C CA . ALA A 1 94 ? -11.044 7.415 5.653 1.00 84.88 94 ALA A CA 1
ATOM 706 C C . ALA A 1 94 ? -10.657 6.862 7.032 1.00 84.88 94 ALA A C 1
ATOM 708 O O . ALA A 1 94 ? -9.993 7.552 7.799 1.00 84.88 94 ALA A O 1
ATOM 709 N N . GLU A 1 95 ? -10.992 5.600 7.312 1.00 79.62 95 GLU A N 1
ATOM 710 C CA . GLU A 1 95 ? -10.703 4.932 8.581 1.00 79.62 95 GLU A CA 1
ATOM 711 C C . GLU A 1 95 ? -9.198 4.879 8.888 1.00 79.62 95 GLU A C 1
ATOM 713 O O . GLU A 1 95 ? -8.806 4.850 10.050 1.00 79.62 95 GLU A O 1
ATOM 718 N N . ILE A 1 96 ? -8.330 4.912 7.869 1.00 84.19 96 ILE A N 1
ATOM 719 C CA . ILE A 1 96 ? -6.870 4.910 8.064 1.00 84.19 96 ILE A CA 1
ATOM 720 C C . ILE A 1 96 ? -6.370 6.253 8.587 1.00 84.19 96 ILE A C 1
ATOM 722 O O . ILE A 1 96 ? -5.375 6.290 9.308 1.00 84.19 96 ILE A O 1
ATOM 726 N N . LEU A 1 97 ? -7.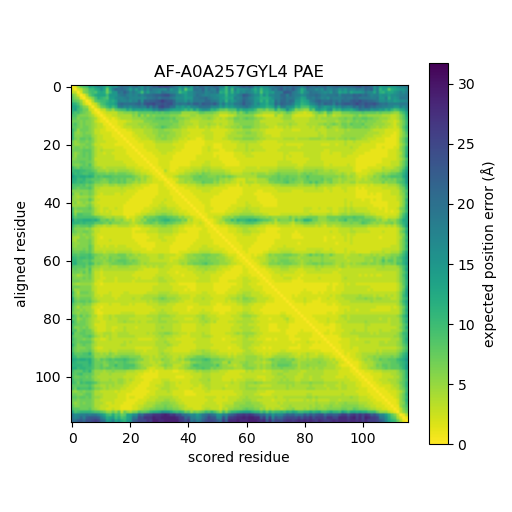056 7.351 8.262 1.00 81.31 97 LEU A N 1
ATOM 727 C CA . LEU A 1 97 ? -6.662 8.698 8.683 1.00 81.31 97 LEU A CA 1
ATOM 728 C C . LEU A 1 97 ? -6.783 8.893 10.201 1.00 81.31 97 LEU A C 1
ATOM 730 O O . LEU A 1 97 ? -6.155 9.792 10.757 1.00 81.31 97 LEU A O 1
ATOM 734 N N . GLU A 1 98 ? -7.571 8.050 10.866 1.00 85.88 98 GLU A N 1
ATOM 735 C CA . GLU A 1 98 ? -7.767 8.066 12.317 1.00 85.88 98 GLU A CA 1
ATOM 736 C C . GLU A 1 98 ? -6.753 7.186 13.066 1.00 85.88 98 GLU A C 1
ATOM 738 O O . GLU A 1 98 ? -6.638 7.264 14.293 1.00 85.88 98 GLU A O 1
ATOM 743 N N . LEU A 1 99 ? -5.997 6.349 12.347 1.00 91.69 99 LEU A N 1
ATOM 744 C CA . LEU A 1 99 ? -5.005 5.460 12.937 1.00 91.69 99 LEU A CA 1
ATOM 745 C C . LEU A 1 99 ? -3.655 6.163 13.096 1.00 91.69 99 LEU A C 1
ATOM 747 O O . LEU A 1 99 ? -3.254 7.015 12.303 1.00 91.69 99 LEU A O 1
ATOM 751 N N . LYS A 1 100 ? -2.908 5.762 14.124 1.00 94.81 100 LYS A N 1
ATOM 752 C CA . LYS A 1 100 ? -1.563 6.279 14.386 1.00 94.81 100 LYS A CA 1
ATOM 753 C C . LYS A 1 100 ? -0.523 5.295 13.886 1.00 94.81 100 LYS A C 1
ATOM 755 O O . LYS A 1 100 ? -0.684 4.089 14.056 1.00 94.81 100 LYS A O 1
ATOM 760 N N . VAL A 1 101 ? 0.556 5.821 13.313 1.00 95.69 101 VAL A N 1
ATOM 761 C CA . VAL A 1 101 ? 1.733 5.023 12.954 1.00 95.69 101 VAL A CA 1
ATOM 762 C C . VAL A 1 101 ? 2.333 4.434 14.227 1.00 95.69 101 VAL A C 1
ATOM 764 O O . VAL A 1 101 ? 2.622 5.166 15.174 1.00 95.69 101 VAL A O 1
ATOM 767 N N . LEU A 1 102 ? 2.524 3.119 14.232 1.00 95.69 102 LEU A N 1
ATOM 768 C CA . LEU A 1 102 ? 3.258 2.406 15.271 1.00 95.69 102 LEU A CA 1
ATOM 769 C C . LEU A 1 102 ? 4.713 2.201 14.864 1.00 95.69 102 LEU A C 1
ATOM 771 O O . LEU A 1 102 ? 5.624 2.522 15.621 1.00 95.69 102 LEU A O 1
ATOM 775 N N . GLU A 1 103 ? 4.923 1.681 13.658 1.00 96.12 103 GLU A N 1
ATOM 776 C CA . GLU A 1 103 ? 6.249 1.370 13.140 1.00 96.12 103 GLU A CA 1
ATOM 777 C C . GLU A 1 103 ? 6.269 1.370 11.612 1.00 96.12 103 GLU A C 1
ATOM 779 O O . GLU A 1 103 ? 5.231 1.260 10.953 1.00 96.12 103 GLU A O 1
ATOM 784 N N . ALA A 1 104 ? 7.475 1.477 11.061 1.00 96.75 104 ALA A N 1
ATOM 785 C CA . ALA A 1 104 ? 7.753 1.282 9.649 1.00 96.75 104 ALA A CA 1
ATOM 786 C C . ALA A 1 104 ? 8.862 0.236 9.504 1.00 96.75 104 ALA A C 1
ATOM 788 O O . ALA A 1 104 ? 9.882 0.301 10.191 1.00 96.75 104 ALA A O 1
ATOM 789 N N . ILE A 1 105 ? 8.648 -0.727 8.615 1.00 96.81 105 ILE A N 1
ATOM 790 C CA . ILE A 1 105 ? 9.485 -1.910 8.437 1.00 96.81 105 ILE A CA 1
ATOM 791 C C . ILE A 1 105 ? 9.925 -1.964 6.977 1.00 96.81 105 ILE A C 1
ATOM 793 O O . ILE A 1 105 ? 9.092 -1.947 6.068 1.00 96.81 105 ILE A O 1
ATOM 797 N N . GLU A 1 106 ? 11.230 -2.060 6.739 1.00 96.69 106 GLU A N 1
ATOM 798 C CA . GLU A 1 106 ? 11.744 -2.360 5.403 1.00 96.69 106 GLU A CA 1
ATOM 799 C C . GLU A 1 106 ? 11.385 -3.796 5.016 1.00 96.69 106 GLU A C 1
ATOM 801 O O . GLU A 1 106 ? 11.618 -4.749 5.764 1.00 96.69 106 GLU A O 1
ATOM 806 N N . LEU A 1 107 ? 10.813 -3.959 3.828 1.00 94.75 107 LEU A N 1
ATOM 807 C CA . LEU A 1 107 ? 10.457 -5.266 3.302 1.00 94.75 107 LEU A CA 1
ATOM 808 C C . LEU A 1 107 ? 11.617 -5.848 2.485 1.00 94.75 107 LEU A C 1
ATOM 810 O O . LEU A 1 107 ? 12.315 -5.105 1.787 1.00 94.75 107 LEU A O 1
ATOM 814 N N . PRO A 1 108 ? 11.797 -7.183 2.487 1.00 94.06 108 PRO A N 1
ATOM 815 C CA . PRO A 1 108 ? 12.740 -7.835 1.589 1.00 94.06 108 PRO A CA 1
ATOM 816 C C . PRO A 1 108 ? 12.473 -7.457 0.132 1.00 94.06 108 PRO A C 1
ATOM 818 O O . PRO A 1 108 ? 11.312 -7.336 -0.277 1.00 94.06 108 PRO A O 1
ATOM 821 N N . LEU A 1 109 ? 13.541 -7.330 -0.659 1.00 93.31 109 LEU A N 1
ATOM 822 C CA . LEU A 1 109 ? 13.430 -7.032 -2.086 1.00 93.31 109 LEU A CA 1
ATOM 823 C C . LEU A 1 109 ? 12.530 -8.055 -2.788 1.00 93.31 109 LEU A C 1
ATOM 825 O O . LEU A 1 109 ? 12.622 -9.260 -2.553 1.00 93.31 109 LEU A O 1
ATOM 829 N N . GLN A 1 110 ? 11.663 -7.554 -3.660 1.00 90.31 110 GLN A N 1
ATOM 830 C CA . GLN A 1 110 ? 10.674 -8.340 -4.382 1.00 90.31 110 GLN A CA 1
ATOM 831 C C . GLN A 1 110 ? 10.982 -8.327 -5.873 1.00 90.31 110 GLN A C 1
ATOM 833 O O . GLN A 1 110 ? 11.138 -7.267 -6.475 1.00 90.31 110 GLN A O 1
ATOM 838 N N . THR A 1 111 ? 11.009 -9.497 -6.501 1.00 90.06 111 THR A N 1
ATOM 839 C CA . THR A 1 111 ? 11.172 -9.588 -7.954 1.00 90.06 111 THR A CA 1
ATOM 840 C C . THR A 1 111 ? 9.803 -9.605 -8.635 1.00 90.06 111 THR A C 1
ATOM 842 O O . THR A 1 111 ? 8.971 -10.482 -8.369 1.00 90.06 111 THR A O 1
ATOM 845 N N . VAL A 1 112 ? 9.553 -8.633 -9.515 1.00 87.38 112 VAL A N 1
ATOM 846 C CA . VAL A 1 112 ? 8.436 -8.623 -10.473 1.00 87.38 112 VAL A CA 1
ATOM 847 C C . VAL A 1 112 ? 8.941 -9.185 -11.784 1.00 87.38 112 VAL A C 1
ATOM 849 O O . VAL A 1 112 ? 9.841 -8.604 -12.376 1.00 87.38 112 VAL A O 1
ATOM 852 N N . GLY A 1 113 ? 8.341 -10.281 -12.248 1.00 76.94 113 GLY A N 1
ATOM 853 C CA . GLY A 1 113 ? 8.754 -10.935 -13.485 1.00 76.94 113 GLY A CA 1
ATOM 854 C C . GLY A 1 113 ? 10.194 -11.445 -13.398 1.00 76.94 113 GLY A C 1
ATOM 855 O O . GLY A 1 113 ? 11.143 -10.711 -13.646 1.00 76.94 113 GLY A O 1
ATOM 856 N N . ALA A 1 114 ? 10.376 -12.719 -13.065 1.00 55.88 114 ALA A N 1
ATOM 857 C CA . ALA A 1 114 ? 11.644 -13.389 -13.323 1.00 55.88 114 ALA A CA 1
ATOM 858 C C . ALA A 1 114 ? 11.403 -14.799 -13.851 1.00 55.88 114 ALA A C 1
ATOM 860 O O . ALA A 1 114 ? 10.640 -15.558 -13.257 1.00 55.88 114 ALA A O 1
ATOM 861 N N . GLY A 1 115 ? 12.107 -15.110 -14.940 1.00 44.31 115 GLY A N 1
ATOM 862 C CA . GLY A 1 115 ? 12.283 -16.453 -15.479 1.00 44.31 115 GLY A CA 1
ATOM 863 C C . GLY A 1 115 ? 11.565 -16.700 -16.801 1.00 44.31 115 GLY A C 1
ATOM 864 O O . GLY A 1 115 ? 10.592 -17.445 -16.829 1.00 44.31 115 GLY A O 1
ATOM 865 N N . SER A 1 116 ? 12.061 -16.123 -17.897 1.00 38.94 116 SER A N 1
ATOM 866 C CA . SER A 1 116 ? 12.216 -16.933 -19.113 1.00 38.94 116 SER A CA 1
ATOM 867 C C . SER A 1 116 ? 13.618 -17.514 -19.099 1.00 38.94 116 SER A C 1
ATOM 869 O O . SER A 1 116 ? 14.536 -16.689 -18.874 1.00 38.94 116 SER A O 1
#

Mean predicted aligned error: 5.04 Å

Sequence (116 aa):
MFLNESPIGLNQKASLSPGLYRGTATVYASSETVASAVLAEFGPATGSEVTAVELLIHGLDGGLYYRNFLKLPDGMWRDSFGEKQFSLGQLLPAEILELKVLEAIELPLQTVGAGS

Solvent-accessible surface area (backbone atoms only — not comparable to full-atom values): 6718 Å² total; per-residue (Å²): 137,79,54,63,88,63,90,82,44,74,58,40,44,85,76,51,79,67,43,55,25,36,33,41,34,37,35,30,35,39,96,88,52,84,30,32,35,38,43,34,40,25,22,51,59,88,59,90,56,74,42,37,36,41,36,43,34,38,40,86,86,73,44,78,46,80,4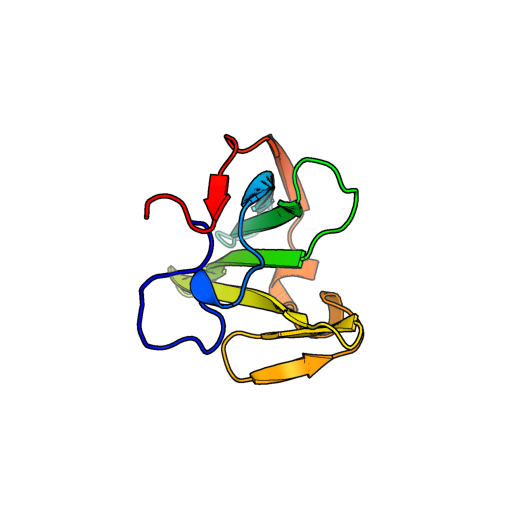8,41,37,36,51,43,99,87,61,32,26,29,38,32,88,63,58,72,38,80,43,62,74,79,73,50,65,71,75,59,78,73,35,42,83,76,50,74,42,81,45,78,74,41,77,32,78,84,84,132

pLDDT: mean 87.93, std 12.79, range [38.94, 97.88]

Radius of gyration: 14.29 Å; Cα contacts (8 Å, |Δi|>4): 248; chains: 1; bounding box: 33×29×41 Å

Foldseek 3Di:
DQADPDPQFPDHLLLDDFAKKKKKWWKWDDPVARKIKIKIFMDHPPDPDTFKIWMWICDRVRDIDIKMWGQDPVCWIAIRVGDTDNDPVVVDDPVRVNIDTDDMDIDPMDGRDDDD

Secondary structure (DSSP, 8-state):
--S---TT-S--GGGSPSEEEEEEEEEEE-SSSS-EEEEEEEEETTSS---EEEEEEE-TTS-EEEEEEEE-TTS-EE-TTS-EESSGGGTS-GGGGGSEEEEEEEEEEEEES---